Protein AF-A0A9W4T7Q8-F1 (afdb_monomer_lite)

Foldseek 3Di:
DQVVLVVVLVVVQVVCVVVVHDHFPDKDWDKAPQCVLVPVPRDDPDDDDIDIDIDTHRDLDADPPDPDDGHDDDDDDDRRHDDDDDCQVPWDFDDDPPDPDTDTDGDPDPPCPPPDDPPVPPDPDDDDDDDCVVVAPDDDPVCPPNDGD

Radius of gyration: 25.11 Å; chains: 1; bounding box: 55×45×68 Å

Sequence (149 aa):
ASVVGLSIITKTIIMLNQLGLGTFRNVNVEPLGAEHTYGPHARTQDTREVVLNLTAATCMAPGITGGGSGRPNPSPCLVHFSCLVPKGIVFAYLKTGNDAVIKTIQFEGPTNNDKNFENNVNVSGGTIKIPIIRLAWGRSGDKGDTCNI

pLDDT: mean 70.94, std 13.79, range [40.06, 96.06]

Organism: NCBI:txid1117311

Structure (mmCIF, N/CA/C/O backbone):
data_AF-A0A9W4T7Q8-F1
#
_entry.id   AF-A0A9W4T7Q8-F1
#
loop_
_atom_site.group_PDB
_atom_site.id
_atom_site.type_symbol
_atom_site.label_atom_id
_atom_site.label_alt_id
_atom_site.label_comp_id
_atom_site.label_asym_id
_atom_site.label_entity_id
_atom_site.label_seq_id
_atom_site.pdbx_PDB_ins_code
_atom_site.Cartn_x
_atom_site.Cartn_y
_atom_site.Cartn_z
_atom_site.occupancy
_atom_site.B_iso_or_equiv
_atom_site.auth_seq_id
_atom_site.auth_comp_id
_atom_site.auth_asym_id
_atom_site.auth_atom_id
_atom_site.pdbx_PDB_model_num
ATOM 1 N N . ALA A 1 1 ? -2.463 5.458 -11.907 1.00 74.00 1 ALA A N 1
ATOM 2 C CA . ALA A 1 1 ? -0.997 5.464 -11.697 1.00 74.00 1 ALA A CA 1
ATOM 3 C C . ALA A 1 1 ? -0.263 4.364 -12.473 1.00 74.00 1 ALA A C 1
ATOM 5 O O . ALA A 1 1 ? 0.656 4.704 -13.204 1.00 74.00 1 ALA A O 1
ATOM 6 N N . SER A 1 2 ? -0.668 3.088 -12.413 1.00 81.69 2 SER A N 1
ATOM 7 C CA . SER A 1 2 ? 0.026 1.996 -13.135 1.00 81.69 2 SER A CA 1
ATOM 8 C C . SER A 1 2 ? 0.112 2.214 -14.650 1.00 81.69 2 SER A C 1
ATOM 10 O O . SER A 1 2 ? 1.186 2.097 -15.228 1.00 81.69 2 SER A O 1
ATOM 12 N N . VAL A 1 3 ? -0.995 2.624 -15.285 1.00 85.81 3 VAL A N 1
ATOM 13 C CA . VAL A 1 3 ? -1.033 2.945 -16.727 1.00 85.81 3 VAL A CA 1
ATOM 14 C C . VAL A 1 3 ? -0.067 4.081 -17.077 1.00 85.81 3 VAL A C 1
ATOM 16 O O . VAL A 1 3 ? 0.620 4.018 -18.094 1.00 85.81 3 VAL A O 1
ATOM 19 N N . VAL A 1 4 ? 0.036 5.094 -16.213 1.00 87.06 4 VAL A N 1
ATOM 20 C CA . VAL A 1 4 ? 0.974 6.215 -16.383 1.00 87.06 4 VAL A CA 1
ATOM 21 C C . VAL A 1 4 ? 2.416 5.715 -16.306 1.00 87.06 4 VAL A C 1
ATOM 23 O O . VAL A 1 4 ? 3.209 6.015 -17.193 1.00 87.06 4 VAL A O 1
ATOM 26 N N . GLY A 1 5 ? 2.739 4.888 -15.306 1.00 86.88 5 GLY A N 1
ATOM 27 C CA . GLY A 1 5 ? 4.058 4.270 -15.167 1.00 86.88 5 GLY A CA 1
ATOM 28 C C . GLY A 1 5 ? 4.465 3.450 -16.390 1.00 86.88 5 GLY A C 1
ATOM 29 O O . GLY A 1 5 ? 5.531 3.675 -16.958 1.00 86.88 5 GLY A O 1
ATOM 30 N N . LEU A 1 6 ? 3.582 2.569 -16.863 1.00 90.62 6 LEU A N 1
ATOM 31 C CA . LEU A 1 6 ? 3.815 1.767 -18.069 1.00 90.62 6 LEU A CA 1
ATOM 32 C C . LEU A 1 6 ? 3.965 2.630 -19.329 1.00 90.62 6 LEU A C 1
ATOM 34 O O . LEU A 1 6 ? 4.800 2.332 -20.183 1.00 90.62 6 LEU A O 1
ATOM 38 N N . SER A 1 7 ? 3.210 3.726 -19.432 1.00 92.44 7 SER A N 1
ATOM 39 C CA . SER A 1 7 ? 3.313 4.664 -20.557 1.00 92.44 7 SER A CA 1
ATOM 40 C C . SER A 1 7 ? 4.671 5.374 -20.581 1.00 92.44 7 SER A C 1
ATOM 42 O O . SER A 1 7 ? 5.281 5.499 -21.642 1.00 92.44 7 SER A O 1
ATOM 44 N N . ILE A 1 8 ? 5.188 5.784 -19.416 1.00 91.56 8 ILE A N 1
ATOM 45 C CA . ILE A 1 8 ? 6.524 6.389 -19.281 1.00 91.56 8 ILE A CA 1
ATOM 46 C C . ILE A 1 8 ? 7.615 5.391 -19.684 1.00 91.56 8 ILE A C 1
ATOM 48 O O . ILE A 1 8 ? 8.518 5.743 -20.449 1.00 91.56 8 ILE A O 1
ATOM 52 N N . ILE A 1 9 ? 7.516 4.139 -19.224 1.00 92.94 9 ILE A N 1
ATOM 53 C CA . ILE A 1 9 ? 8.459 3.079 -19.604 1.00 92.94 9 ILE A CA 1
ATOM 54 C C . ILE A 1 9 ? 8.419 2.847 -21.116 1.00 92.94 9 ILE A C 1
ATOM 56 O O . ILE A 1 9 ? 9.460 2.894 -21.765 1.00 92.94 9 ILE A O 1
ATOM 60 N N . THR A 1 10 ? 7.225 2.690 -21.691 1.00 94.19 10 THR A N 1
ATOM 61 C CA . THR A 1 10 ? 7.036 2.461 -23.132 1.00 94.19 10 THR A CA 1
ATOM 62 C C . THR A 1 10 ? 7.640 3.590 -23.961 1.00 94.19 10 THR A C 1
ATOM 64 O O . THR A 1 10 ? 8.410 3.340 -24.887 1.00 94.19 10 THR A O 1
ATOM 67 N N . LYS A 1 11 ? 7.359 4.845 -23.593 1.00 95.19 11 LYS A N 1
ATOM 68 C CA . LYS A 1 11 ? 7.927 6.017 -24.266 1.00 95.19 11 LYS A CA 1
ATOM 69 C C . LYS A 1 11 ? 9.454 6.018 -24.201 1.00 95.19 11 LYS A C 1
ATOM 71 O O . LYS A 1 11 ? 10.107 6.253 -25.213 1.00 95.19 11 LYS A O 1
ATOM 76 N N . THR A 1 12 ? 10.024 5.729 -23.034 1.00 93.25 12 THR A N 1
ATOM 77 C CA . THR A 1 12 ? 11.483 5.721 -22.864 1.00 93.25 12 THR A CA 1
ATOM 78 C C . THR A 1 12 ? 12.143 4.590 -23.656 1.00 93.25 12 THR A C 1
ATOM 80 O O . THR A 1 12 ? 13.192 4.807 -24.252 1.00 93.25 12 THR A O 1
ATOM 83 N N . ILE A 1 13 ? 11.510 3.414 -23.754 1.00 93.88 13 ILE A N 1
ATOM 84 C CA . ILE A 1 13 ? 11.985 2.313 -24.610 1.00 93.88 13 ILE A CA 1
ATOM 85 C C . ILE A 1 13 ? 12.021 2.740 -26.081 1.00 93.88 13 ILE A C 1
ATOM 87 O O . ILE A 1 13 ? 13.012 2.495 -26.764 1.00 93.88 13 ILE A O 1
ATOM 91 N N . ILE A 1 14 ? 10.974 3.418 -26.564 1.00 96.06 14 ILE A N 1
ATOM 92 C CA . ILE A 1 14 ? 10.939 3.942 -27.938 1.00 96.06 14 ILE A CA 1
ATOM 93 C C . ILE A 1 14 ? 12.118 4.894 -28.175 1.00 96.06 14 ILE A C 1
ATOM 95 O O . ILE A 1 14 ? 12.812 4.765 -29.181 1.00 96.06 14 ILE A O 1
ATOM 99 N N . MET A 1 15 ? 12.383 5.804 -27.235 1.00 95.50 15 MET A N 1
ATOM 100 C CA . MET A 1 15 ? 13.502 6.747 -27.332 1.00 95.50 15 MET A CA 1
ATOM 101 C C . MET A 1 15 ? 14.868 6.044 -27.324 1.00 95.50 15 MET A C 1
ATOM 103 O O . MET A 1 15 ? 15.735 6.400 -28.117 1.00 95.50 15 MET A O 1
ATOM 107 N N . LEU A 1 16 ? 15.067 5.031 -26.473 1.00 93.44 16 LEU A N 1
ATOM 108 C CA . LEU A 1 16 ? 16.311 4.249 -26.446 1.00 93.44 16 LEU A CA 1
ATOM 109 C C . LEU A 1 16 ? 16.552 3.536 -27.781 1.00 93.44 16 LEU A C 1
ATOM 111 O O . LEU A 1 16 ? 17.652 3.613 -28.327 1.00 93.44 16 LEU A O 1
ATOM 115 N N . ASN A 1 17 ? 15.509 2.924 -28.345 1.00 93.25 17 ASN A N 1
ATOM 116 C CA . ASN A 1 17 ? 15.591 2.248 -29.638 1.00 93.25 17 ASN A CA 1
ATOM 117 C C . ASN A 1 17 ? 15.922 3.222 -30.779 1.00 93.25 17 ASN A C 1
ATOM 119 O O . ASN A 1 17 ? 16.733 2.897 -31.642 1.00 93.25 17 ASN A O 1
ATOM 123 N N . GLN A 1 18 ? 15.340 4.427 -30.774 1.00 96.00 18 GLN A N 1
ATOM 124 C CA . GLN A 1 18 ? 15.654 5.475 -31.756 1.00 96.00 18 GLN A CA 1
ATOM 125 C C . GLN A 1 18 ? 17.124 5.915 -31.704 1.00 96.00 18 GLN A C 1
ATOM 127 O O . GLN A 1 18 ? 17.679 6.317 -32.721 1.00 96.00 18 GLN A O 1
ATOM 132 N N . LEU A 1 19 ? 17.757 5.812 -30.534 1.00 94.38 19 LEU A N 1
ATOM 133 C CA . LEU A 1 19 ? 19.174 6.114 -30.329 1.00 94.38 19 LEU A CA 1
ATOM 134 C C . LEU A 1 19 ? 20.095 4.910 -30.594 1.00 94.38 19 LEU A C 1
ATOM 136 O O . LEU A 1 19 ? 21.301 5.016 -30.389 1.00 94.38 19 LEU A O 1
ATOM 140 N N . GLY A 1 20 ? 19.552 3.762 -31.018 1.00 94.12 20 GLY A N 1
ATOM 141 C CA . GLY A 1 20 ? 20.321 2.529 -31.210 1.00 94.12 20 GLY A CA 1
ATOM 142 C C . GLY A 1 20 ? 20.847 1.918 -29.906 1.00 94.12 20 GLY A C 1
ATOM 143 O O . GLY A 1 20 ? 21.795 1.135 -29.931 1.00 94.12 20 GLY A O 1
ATOM 144 N N . LEU A 1 21 ? 20.264 2.285 -28.761 1.00 90.69 21 LEU A N 1
ATOM 145 C CA . LEU A 1 21 ? 20.648 1.787 -27.443 1.00 90.69 21 LEU A CA 1
ATOM 146 C C . LEU A 1 21 ? 19.807 0.568 -27.042 1.00 90.69 21 LEU A C 1
ATOM 148 O O . LEU A 1 21 ? 18.667 0.400 -27.470 1.00 90.69 21 LEU A O 1
ATOM 152 N N . GLY A 1 22 ? 20.365 -0.274 -26.170 1.00 84.88 22 GLY A N 1
ATOM 153 C CA . GLY A 1 22 ? 19.640 -1.394 -25.568 1.00 84.88 22 GLY A CA 1
ATOM 154 C C . GLY A 1 22 ? 18.540 -0.940 -24.598 1.00 84.88 22 GLY A C 1
ATOM 155 O O . GLY A 1 22 ? 18.633 0.114 -23.970 1.00 84.88 22 GLY A O 1
ATOM 156 N N . THR A 1 23 ? 17.503 -1.767 -24.455 1.00 89.00 23 THR A N 1
ATOM 157 C CA . THR A 1 23 ? 16.365 -1.517 -23.553 1.00 89.00 23 THR A CA 1
ATOM 158 C C . THR A 1 23 ? 16.690 -1.788 -22.072 1.00 89.00 23 THR A C 1
ATOM 160 O O . THR A 1 23 ? 17.774 -2.260 -21.716 1.00 89.00 23 THR A O 1
ATOM 163 N N . PHE A 1 24 ? 15.734 -1.501 -21.184 1.00 85.62 24 PHE A N 1
ATOM 164 C CA . PHE A 1 24 ? 15.819 -1.830 -19.762 1.00 85.62 24 PHE A CA 1
ATOM 165 C C . PHE A 1 24 ? 15.910 -3.342 -19.543 1.00 85.62 24 PHE A C 1
ATOM 167 O O . PHE A 1 24 ? 15.141 -4.114 -20.109 1.00 85.62 24 PHE A O 1
ATOM 174 N N . ARG A 1 25 ? 16.812 -3.767 -18.654 1.00 82.88 25 ARG A N 1
ATOM 175 C CA . ARG A 1 25 ? 16.931 -5.177 -18.241 1.00 82.88 25 ARG A CA 1
ATOM 176 C C . ARG A 1 25 ? 15.929 -5.552 -17.153 1.00 82.88 25 ARG A C 1
ATOM 178 O O . ARG A 1 25 ? 15.608 -6.722 -16.998 1.00 82.88 25 ARG A O 1
ATOM 185 N N . ASN A 1 26 ? 15.487 -4.568 -16.374 1.00 79.31 26 ASN A N 1
ATOM 186 C CA . ASN A 1 26 ? 14.461 -4.735 -15.354 1.00 79.31 26 ASN A CA 1
ATOM 187 C C . ASN A 1 26 ? 13.758 -3.393 -15.107 1.00 79.31 26 ASN A C 1
ATOM 189 O O . ASN A 1 26 ? 14.395 -2.334 -15.189 1.00 79.31 26 ASN A O 1
ATOM 193 N N . VAL A 1 27 ? 12.464 -3.456 -14.810 1.00 81.81 27 VAL A N 1
ATOM 194 C CA . VAL A 1 27 ? 11.605 -2.321 -14.478 1.00 81.81 27 VAL A CA 1
ATOM 195 C C . VAL A 1 27 ? 10.706 -2.701 -13.304 1.00 81.81 27 VAL A C 1
ATOM 197 O O . VAL A 1 27 ? 10.123 -3.781 -13.295 1.00 81.81 27 VAL A O 1
ATOM 200 N N . ASN A 1 28 ? 10.580 -1.805 -12.328 1.00 81.94 28 ASN A N 1
ATOM 201 C CA . ASN A 1 28 ? 9.604 -1.919 -11.248 1.00 81.94 28 ASN A CA 1
ATOM 202 C C . ASN A 1 28 ? 8.663 -0.711 -11.288 1.00 81.94 28 ASN A C 1
ATOM 204 O O . ASN A 1 28 ? 9.125 0.433 -11.357 1.00 81.94 28 ASN A O 1
ATOM 208 N N . VAL A 1 29 ? 7.357 -0.978 -11.259 1.00 84.06 29 VAL A N 1
ATOM 209 C CA . VAL A 1 29 ? 6.294 0.033 -11.275 1.00 84.06 29 VAL A CA 1
ATOM 210 C C . VAL A 1 29 ? 5.416 -0.202 -10.059 1.00 84.06 29 VAL A C 1
ATOM 212 O O . VAL A 1 29 ? 4.617 -1.136 -10.042 1.00 84.06 29 VAL A O 1
ATOM 215 N N . GLU A 1 30 ? 5.549 0.664 -9.061 1.00 79.44 30 GLU A N 1
ATOM 216 C CA . GLU A 1 30 ? 4.861 0.513 -7.782 1.00 79.44 30 GLU A CA 1
ATOM 217 C C . GLU A 1 30 ? 4.055 1.781 -7.464 1.00 79.44 30 GLU A C 1
ATOM 219 O O . GLU A 1 30 ? 4.608 2.803 -7.047 1.00 79.44 30 GLU A O 1
ATOM 224 N N . PRO A 1 31 ? 2.736 1.768 -7.717 1.00 78.12 31 PRO A N 1
ATOM 225 C CA . PRO A 1 31 ? 1.841 2.819 -7.257 1.00 78.12 31 PRO A CA 1
ATOM 226 C C . PRO A 1 31 ? 1.548 2.634 -5.773 1.00 78.12 31 PRO A C 1
ATOM 228 O O . PRO A 1 31 ? 0.922 1.652 -5.434 1.00 78.12 31 PRO A O 1
ATOM 231 N N . LEU A 1 32 ? 1.902 3.583 -4.915 1.00 76.81 32 LEU A N 1
ATOM 232 C CA . LEU A 1 32 ? 1.649 3.583 -3.476 1.00 76.81 32 LEU A CA 1
ATOM 233 C C . LEU A 1 32 ? 0.406 4.425 -3.131 1.00 76.81 32 LEU A C 1
ATOM 235 O O . LEU A 1 32 ? 0.151 5.451 -3.758 1.00 76.81 32 LEU A O 1
ATOM 239 N N . GLY A 1 33 ? -0.378 4.001 -2.132 1.00 72.12 33 GLY A N 1
ATOM 240 C CA . GLY A 1 33 ? -1.583 4.712 -1.656 1.00 72.12 33 GLY A CA 1
ATOM 241 C C . GLY A 1 33 ? -2.919 4.311 -2.309 1.00 72.12 33 GLY A C 1
ATOM 242 O O . GLY A 1 33 ? -3.976 4.722 -1.842 1.00 72.12 33 GLY A O 1
ATOM 243 N N . ALA A 1 34 ? -2.898 3.460 -3.343 1.00 72.25 34 ALA A N 1
ATOM 244 C CA . ALA A 1 34 ? -4.079 3.100 -4.148 1.00 72.25 34 ALA A CA 1
ATOM 245 C C . ALA A 1 34 ? -4.711 1.730 -3.814 1.00 72.25 34 ALA A C 1
ATOM 247 O O . ALA A 1 34 ? -5.139 1.033 -4.727 1.00 72.25 34 ALA A O 1
ATOM 248 N N . GLU A 1 35 ? -4.647 1.263 -2.561 1.00 75.81 35 GLU A N 1
ATOM 249 C CA . GLU A 1 35 ? -5.083 -0.094 -2.141 1.00 75.81 35 GLU A CA 1
ATOM 250 C C . GLU A 1 35 ? -4.440 -1.291 -2.892 1.00 75.81 35 GLU A C 1
ATOM 252 O O . GLU A 1 35 ? -4.711 -2.439 -2.565 1.00 75.81 35 GLU A O 1
ATOM 257 N N . HIS A 1 36 ? -3.532 -1.052 -3.839 1.00 70.19 36 HIS A N 1
ATOM 258 C CA . HIS A 1 36 ? -2.730 -2.046 -4.567 1.00 70.19 36 HIS A CA 1
ATOM 259 C C . HIS A 1 36 ? -2.043 -3.095 -3.669 1.00 70.19 36 HIS A C 1
ATOM 261 O O . HIS A 1 36 ? -1.926 -4.247 -4.082 1.00 70.19 36 HIS A O 1
ATOM 267 N N . THR A 1 37 ? -1.645 -2.739 -2.439 1.00 65.94 37 THR A N 1
ATOM 268 C CA . THR A 1 37 ? -1.090 -3.682 -1.447 1.00 65.94 37 THR A CA 1
ATOM 269 C C . THR A 1 37 ? -2.081 -4.772 -1.035 1.00 65.94 37 THR A C 1
ATOM 271 O O . THR A 1 37 ? -1.667 -5.844 -0.602 1.00 65.94 37 THR A O 1
ATOM 274 N N . TYR A 1 38 ? -3.386 -4.529 -1.183 1.00 69.25 38 TYR A N 1
ATOM 275 C CA . TYR A 1 38 ? -4.450 -5.478 -0.852 1.00 69.25 38 TYR A CA 1
ATOM 276 C C . TYR A 1 38 ? -4.789 -6.437 -2.003 1.00 69.25 38 TYR A C 1
ATOM 278 O O . TYR A 1 38 ? -5.610 -7.339 -1.821 1.00 69.25 38 TYR A O 1
ATOM 286 N N . GLY A 1 39 ? -4.170 -6.281 -3.180 1.00 74.06 39 GLY A N 1
ATOM 287 C CA . GLY A 1 39 ? -4.357 -7.181 -4.319 1.00 74.06 39 GLY A CA 1
ATOM 288 C C . GLY A 1 39 ? -5.841 -7.361 -4.693 1.00 74.06 39 GLY A C 1
ATOM 289 O O . GLY A 1 39 ? -6.553 -6.364 -4.828 1.00 74.06 39 GLY A O 1
ATOM 290 N N . PRO A 1 40 ? -6.349 -8.606 -4.824 1.00 74.50 40 PRO A N 1
ATOM 291 C CA . PRO A 1 40 ? -7.760 -8.874 -5.130 1.00 74.50 40 PRO A CA 1
ATOM 292 C C . PRO A 1 40 ? -8.762 -8.349 -4.090 1.00 74.50 40 PRO A C 1
ATOM 294 O O . PRO A 1 40 ? -9.961 -8.331 -4.356 1.00 74.50 40 PRO A O 1
ATOM 297 N N . HIS A 1 41 ? -8.301 -7.964 -2.897 1.00 71.94 41 HIS A N 1
ATOM 298 C CA . HIS A 1 41 ? -9.149 -7.475 -1.811 1.00 71.94 41 HIS A CA 1
ATOM 299 C C . HIS A 1 41 ? -9.290 -5.949 -1.777 1.00 71.94 41 HIS A C 1
ATOM 301 O O . HIS A 1 41 ? -9.959 -5.443 -0.875 1.00 71.94 41 HIS A O 1
ATOM 307 N N . ALA A 1 42 ? -8.685 -5.220 -2.723 1.00 77.50 42 ALA A N 1
ATOM 308 C CA . ALA A 1 42 ? -8.915 -3.787 -2.889 1.00 77.50 42 ALA A CA 1
ATOM 309 C C . ALA A 1 42 ? -10.410 -3.517 -3.141 1.00 77.50 42 ALA A C 1
ATOM 311 O O . ALA A 1 42 ? -11.041 -4.183 -3.964 1.00 77.50 42 ALA A O 1
ATOM 312 N N . ARG A 1 43 ? -10.997 -2.565 -2.409 1.00 72.31 43 ARG A N 1
ATOM 313 C CA . ARG A 1 43 ? -12.447 -2.295 -2.424 1.00 72.31 43 ARG A CA 1
ATOM 314 C C . ARG A 1 43 ? -12.796 -0.950 -3.036 1.00 72.31 43 ARG A C 1
ATOM 316 O O . ARG A 1 43 ? -13.879 -0.808 -3.595 1.00 72.31 43 ARG A O 1
ATOM 323 N N . THR A 1 44 ? -11.916 0.037 -2.914 1.00 67.62 44 THR A N 1
ATOM 324 C CA . THR A 1 44 ? -12.141 1.373 -3.474 1.00 67.62 44 THR A CA 1
ATOM 325 C C . THR A 1 44 ? -11.584 1.472 -4.893 1.00 67.62 44 THR A C 1
ATOM 327 O O . THR A 1 44 ? -10.506 0.964 -5.195 1.00 67.62 44 THR A O 1
ATOM 330 N N . GLN A 1 45 ? -12.315 2.155 -5.767 1.00 67.06 45 GLN A N 1
ATOM 331 C CA . GLN A 1 45 ? -11.824 2.600 -7.077 1.00 67.06 45 GLN A CA 1
ATOM 332 C C . GLN A 1 45 ? -11.814 4.135 -7.166 1.00 67.06 45 GLN A C 1
ATOM 334 O O . GLN A 1 45 ? -11.578 4.694 -8.236 1.00 67.06 45 GLN A O 1
ATOM 339 N N . ASP A 1 46 ? -12.089 4.821 -6.051 1.00 69.19 46 ASP A N 1
ATOM 340 C CA . ASP A 1 46 ? -12.165 6.277 -6.006 1.00 69.19 46 ASP A CA 1
ATOM 341 C C . ASP A 1 46 ? -10.792 6.895 -6.280 1.00 69.19 46 ASP A C 1
ATOM 343 O O . ASP A 1 46 ? -9.746 6.332 -5.938 1.00 69.19 46 ASP A O 1
ATOM 347 N N . THR A 1 47 ? -10.783 8.084 -6.878 1.00 65.12 47 THR A N 1
ATOM 348 C CA . THR A 1 47 ? -9.549 8.839 -7.100 1.00 65.12 47 THR A CA 1
ATOM 349 C C . THR A 1 47 ? -8.937 9.246 -5.763 1.00 65.12 47 THR A C 1
ATOM 351 O O . THR A 1 47 ? -9.583 9.923 -4.964 1.00 65.12 47 THR A O 1
ATOM 354 N N . ARG A 1 48 ? -7.679 8.863 -5.536 1.00 71.06 48 ARG A N 1
ATOM 355 C CA . ARG A 1 48 ? -6.891 9.228 -4.351 1.00 71.06 48 ARG A CA 1
ATOM 356 C C . ARG A 1 48 ? -5.553 9.804 -4.782 1.00 71.06 48 ARG A C 1
ATOM 358 O O . ARG A 1 48 ? -5.081 9.518 -5.885 1.00 71.06 48 ARG A O 1
ATOM 365 N N . GLU A 1 49 ? -4.934 10.580 -3.901 1.00 73.19 49 GLU A N 1
ATOM 366 C CA . GLU A 1 49 ? -3.520 10.905 -4.055 1.00 73.19 49 GLU A CA 1
ATOM 367 C C . GLU A 1 49 ? -2.694 9.625 -3.932 1.00 73.19 49 GLU A C 1
ATOM 369 O O . GLU A 1 49 ? -2.875 8.823 -3.014 1.00 73.19 49 GLU A O 1
ATOM 374 N N . VAL A 1 50 ? -1.824 9.408 -4.913 1.00 78.19 50 VAL A N 1
ATOM 375 C CA . VAL A 1 50 ? -1.017 8.197 -5.040 1.00 78.19 50 VAL A CA 1
ATOM 376 C C . V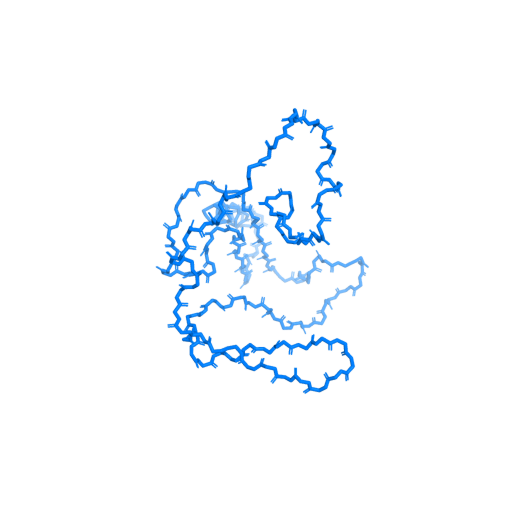AL A 1 50 ? 0.400 8.594 -5.414 1.00 78.19 50 VAL A C 1
ATOM 378 O O . VAL A 1 50 ? 0.608 9.463 -6.262 1.00 78.19 50 VAL A O 1
ATOM 381 N N . VAL A 1 51 ? 1.383 7.944 -4.803 1.00 78.06 51 VAL A N 1
ATOM 382 C CA . VAL A 1 51 ? 2.797 8.135 -5.139 1.00 78.06 51 VAL A CA 1
ATOM 383 C C . VAL A 1 51 ? 3.185 7.060 -6.140 1.00 78.06 51 VAL A C 1
ATOM 385 O O . VAL A 1 51 ? 2.930 5.888 -5.910 1.00 78.06 51 VAL A O 1
ATOM 388 N N . LEU A 1 52 ? 3.791 7.426 -7.266 1.00 78.94 52 LEU A N 1
ATOM 389 C CA . LEU A 1 52 ? 4.265 6.453 -8.248 1.00 78.94 52 LEU A CA 1
ATOM 390 C C . LEU A 1 52 ? 5.784 6.301 -8.134 1.00 78.94 52 LEU A C 1
ATOM 392 O O . LEU A 1 52 ? 6.516 7.226 -8.480 1.00 78.94 52 LEU A O 1
ATOM 396 N N . ASN A 1 53 ? 6.249 5.133 -7.691 1.00 78.56 53 ASN A N 1
ATOM 397 C CA . ASN A 1 53 ? 7.664 4.778 -7.711 1.00 78.56 53 ASN A CA 1
ATOM 398 C C . ASN A 1 53 ? 7.996 4.034 -9.017 1.00 78.56 53 ASN A C 1
ATOM 400 O O . ASN A 1 53 ? 7.418 2.984 -9.312 1.00 78.56 53 ASN A O 1
ATOM 404 N N . LEU A 1 54 ? 8.912 4.596 -9.812 1.00 75.88 54 LEU A N 1
ATOM 405 C CA . LEU A 1 54 ? 9.408 4.010 -11.059 1.00 75.88 54 LEU A CA 1
ATOM 406 C C . LEU A 1 54 ? 10.912 3.799 -10.954 1.00 75.88 54 LEU A C 1
ATOM 408 O O . LEU A 1 54 ? 11.672 4.755 -10.830 1.00 75.88 54 LEU A O 1
ATOM 412 N N . THR A 1 55 ? 11.344 2.546 -11.065 1.00 76.56 55 THR A N 1
ATOM 413 C CA . THR A 1 55 ? 12.766 2.190 -11.102 1.00 76.56 55 THR A CA 1
ATOM 414 C C . THR A 1 55 ? 13.062 1.416 -12.382 1.00 76.56 55 THR A C 1
ATOM 416 O O . THR A 1 55 ? 12.370 0.446 -12.687 1.00 76.56 55 THR A O 1
ATOM 419 N N . ALA A 1 56 ? 14.089 1.820 -13.134 1.00 71.88 56 ALA A N 1
ATOM 420 C CA . ALA A 1 56 ? 14.484 1.179 -14.389 1.00 71.88 56 ALA A CA 1
ATOM 421 C C . ALA A 1 56 ? 16.014 1.061 -14.489 1.00 71.88 56 ALA A C 1
ATOM 423 O O . ALA A 1 56 ? 16.731 1.990 -14.116 1.00 71.88 56 ALA A O 1
ATOM 424 N N . ALA A 1 57 ? 16.525 -0.074 -14.984 1.00 70.25 57 ALA A N 1
ATOM 425 C CA . ALA A 1 57 ? 17.967 -0.346 -15.041 1.00 70.25 57 ALA A CA 1
ATOM 426 C C . ALA A 1 57 ? 18.453 -0.719 -16.456 1.00 70.25 57 ALA A C 1
ATOM 428 O O . ALA A 1 57 ? 18.049 -1.747 -17.002 1.00 70.25 57 ALA A O 1
ATOM 429 N N . THR A 1 58 ? 19.389 0.052 -17.027 1.00 56.53 58 THR A N 1
ATOM 430 C CA . THR A 1 58 ? 19.963 -0.174 -18.379 1.00 56.53 58 THR A CA 1
ATOM 431 C C . THR A 1 58 ? 21.377 -0.766 -18.398 1.00 56.53 58 THR A C 1
ATOM 433 O O . THR A 1 58 ? 21.852 -1.111 -19.466 1.00 56.53 58 THR A O 1
ATOM 436 N N . CYS A 1 59 ? 21.983 -1.047 -17.235 1.00 44.84 59 CYS A N 1
ATOM 437 C CA . CYS A 1 59 ? 23.428 -1.268 -16.984 1.00 44.84 59 CYS A CA 1
ATOM 438 C C . CYS A 1 59 ? 24.099 0.010 -16.468 1.00 44.84 59 CYS A C 1
ATOM 440 O O . CYS A 1 59 ? 23.819 1.094 -16.951 1.00 44.84 59 CYS A O 1
ATOM 442 N N . MET A 1 60 ? 24.861 -0.120 -15.373 1.00 48.34 60 MET A N 1
ATOM 443 C CA . MET A 1 60 ? 25.401 1.003 -14.580 1.00 48.34 60 MET A CA 1
ATOM 444 C C . MET A 1 60 ? 24.367 1.954 -13.937 1.00 48.34 60 MET A C 1
ATOM 446 O O . MET A 1 60 ? 24.693 3.102 -13.669 1.00 48.34 60 MET A O 1
ATOM 450 N N . ALA A 1 61 ? 23.158 1.493 -13.595 1.00 45.50 61 ALA A N 1
ATOM 451 C CA . ALA A 1 61 ? 22.238 2.271 -12.752 1.00 45.50 61 ALA A CA 1
ATOM 452 C C . ALA A 1 61 ? 22.092 1.633 -11.357 1.00 45.50 61 ALA A C 1
ATOM 454 O O . ALA A 1 61 ? 21.238 0.762 -11.167 1.00 45.50 61 ALA A O 1
ATOM 455 N N . PRO A 1 62 ? 22.944 1.996 -10.382 1.00 40.06 62 PRO A N 1
ATOM 456 C CA . PRO A 1 62 ? 22.633 1.856 -8.969 1.00 40.06 62 PRO A CA 1
ATOM 457 C C . PRO A 1 62 ? 21.711 2.990 -8.513 1.00 40.06 62 PRO A C 1
ATOM 459 O O . PRO A 1 62 ? 21.740 4.073 -9.089 1.00 40.06 62 PRO A O 1
ATOM 462 N N . GLY A 1 63 ? 20.929 2.743 -7.460 1.00 46.88 63 GLY A N 1
ATOM 463 C CA . GLY A 1 63 ? 20.010 3.712 -6.867 1.00 46.88 63 GLY A CA 1
ATOM 464 C C . GLY A 1 63 ? 20.561 5.138 -6.781 1.00 46.88 63 GLY A C 1
ATOM 465 O O . GLY A 1 63 ? 21.575 5.391 -6.137 1.00 46.88 63 GLY A O 1
ATOM 466 N N . ILE A 1 64 ? 19.835 6.080 -7.379 1.00 45.62 64 ILE A N 1
ATOM 467 C CA . ILE A 1 64 ? 19.921 7.497 -7.033 1.00 45.62 64 ILE A CA 1
ATOM 468 C C . ILE A 1 64 ? 19.068 7.732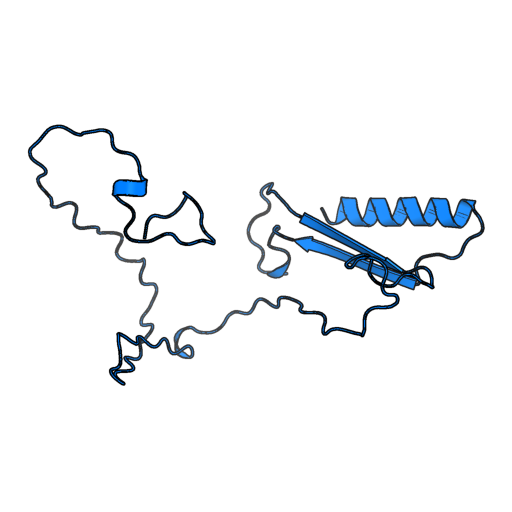 -5.781 1.00 45.62 64 ILE A C 1
ATOM 470 O O . ILE A 1 64 ? 17.980 8.286 -5.834 1.00 45.62 64 ILE A O 1
ATOM 474 N N . THR A 1 65 ? 19.564 7.277 -4.634 1.00 45.50 65 THR A N 1
ATOM 475 C CA . THR A 1 65 ? 19.133 7.771 -3.318 1.00 45.50 65 THR A CA 1
ATOM 476 C C . THR A 1 65 ? 20.346 7.752 -2.389 1.00 45.50 65 THR A C 1
ATOM 478 O O . THR A 1 65 ? 20.555 6.803 -1.639 1.00 45.50 65 THR A O 1
ATOM 481 N N . GLY A 1 66 ? 21.188 8.782 -2.495 1.00 43.88 66 GLY A N 1
ATOM 482 C CA . GLY A 1 66 ? 22.353 8.996 -1.631 1.00 43.88 66 GLY A CA 1
ATOM 483 C C . GLY A 1 66 ? 23.464 9.747 -2.361 1.00 43.88 66 GLY A C 1
ATOM 484 O O . GLY A 1 66 ? 23.894 9.323 -3.428 1.00 43.88 66 GLY A O 1
ATOM 485 N N . GLY A 1 67 ? 23.904 10.883 -1.819 1.00 46.41 67 GLY A N 1
ATOM 486 C CA . GLY A 1 67 ? 24.892 11.766 -2.444 1.00 46.41 67 GLY A CA 1
ATOM 487 C C . GLY A 1 67 ? 26.227 11.082 -2.771 1.00 46.41 67 GLY A C 1
ATOM 488 O O . GLY A 1 67 ? 27.102 10.987 -1.920 1.00 46.41 67 GLY A O 1
ATOM 489 N N . GLY A 1 68 ? 26.400 10.664 -4.027 1.00 46.88 68 GLY A N 1
ATOM 490 C CA . GLY A 1 68 ? 27.709 10.496 -4.667 1.00 46.88 68 GLY A CA 1
ATOM 491 C C . GLY A 1 68 ? 28.558 9.263 -4.318 1.00 46.88 68 GLY A C 1
ATOM 492 O O . GLY A 1 68 ? 29.687 9.201 -4.793 1.00 46.88 68 GLY A O 1
ATOM 493 N N . SER A 1 69 ? 28.083 8.273 -3.552 1.00 45.94 69 SER A N 1
ATOM 494 C CA . SER A 1 69 ? 28.936 7.181 -3.025 1.00 45.94 69 SER A CA 1
ATOM 495 C C . SER A 1 69 ? 28.797 5.800 -3.699 1.00 45.94 69 SER A C 1
ATOM 497 O O . SER A 1 69 ? 28.925 4.761 -3.052 1.00 45.94 69 SER A O 1
ATOM 499 N N . GLY A 1 70 ? 28.619 5.755 -5.021 1.00 52.31 70 GLY A N 1
ATOM 500 C CA . GLY A 1 70 ? 28.723 4.505 -5.791 1.00 52.31 70 GLY A CA 1
ATOM 501 C C . GLY A 1 70 ? 27.520 3.560 -5.670 1.00 52.31 70 GLY A C 1
ATOM 502 O O . GLY A 1 70 ? 26.405 3.980 -5.374 1.00 52.31 70 GLY A O 1
ATOM 503 N N . ARG A 1 71 ? 27.729 2.271 -5.991 1.00 53.72 71 ARG A N 1
ATOM 504 C CA . ARG A 1 71 ? 26.663 1.253 -6.020 1.00 53.72 71 ARG A CA 1
ATOM 505 C C . ARG A 1 71 ? 26.216 0.915 -4.591 1.00 53.72 71 ARG A C 1
ATOM 507 O O . ARG A 1 71 ? 27.030 0.353 -3.862 1.00 53.72 71 ARG A O 1
ATOM 514 N N . PRO A 1 72 ? 24.948 1.164 -4.202 1.00 55.69 72 PRO A N 1
ATOM 515 C CA . PRO A 1 72 ? 24.437 0.729 -2.910 1.00 55.69 72 PRO A CA 1
ATOM 516 C C . PRO A 1 72 ? 24.619 -0.779 -2.746 1.00 55.69 72 PRO A C 1
ATOM 518 O O . PRO A 1 72 ? 24.406 -1.544 -3.697 1.00 55.69 72 PRO A O 1
ATOM 521 N N . ASN A 1 73 ? 24.996 -1.207 -1.541 1.00 50.44 73 ASN A N 1
ATOM 522 C CA . ASN A 1 73 ? 24.941 -2.621 -1.191 1.00 50.44 73 ASN A CA 1
ATOM 523 C C . ASN A 1 73 ? 23.509 -3.135 -1.404 1.00 50.44 73 ASN A C 1
ATOM 525 O O . ASN A 1 73 ? 22.565 -2.393 -1.116 1.00 50.44 73 ASN A O 1
ATOM 529 N N . PRO A 1 74 ? 23.325 -4.376 -1.897 1.00 57.59 74 PRO A N 1
ATOM 530 C CA . PRO A 1 74 ? 22.010 -4.997 -1.938 1.00 57.59 74 PRO A CA 1
ATOM 531 C C . PRO A 1 74 ? 21.352 -4.892 -0.559 1.00 57.59 74 PRO A C 1
ATOM 533 O O . PRO A 1 74 ? 21.864 -5.432 0.421 1.00 57.59 74 PRO A O 1
ATOM 536 N N . SER A 1 75 ? 20.244 -4.165 -0.482 1.00 60.22 75 SER A N 1
ATOM 537 C CA . SER A 1 75 ? 19.390 -4.111 0.697 1.00 60.22 75 SER A CA 1
ATOM 538 C C . SER A 1 75 ? 18.185 -5.031 0.482 1.00 60.22 75 SER A C 1
ATOM 540 O O . SER A 1 75 ? 17.750 -5.218 -0.660 1.00 60.22 75 SER A O 1
ATOM 542 N N . PRO A 1 76 ? 17.629 -5.633 1.546 1.00 60.03 76 PRO A N 1
ATOM 543 C CA . PRO A 1 76 ? 16.369 -6.352 1.445 1.00 60.03 76 PRO A CA 1
ATOM 544 C C . PRO A 1 76 ? 15.290 -5.438 0.857 1.00 60.03 76 PRO A C 1
ATOM 546 O O . PRO A 1 76 ? 15.065 -4.333 1.352 1.00 60.03 76 PRO A O 1
ATOM 549 N N . CYS A 1 77 ? 14.620 -5.895 -0.200 1.00 64.00 77 CYS A N 1
ATOM 550 C CA . CYS A 1 77 ? 13.439 -5.215 -0.713 1.00 64.00 77 CYS A CA 1
ATOM 551 C C . CYS A 1 77 ? 12.294 -5.470 0.274 1.00 64.00 77 CYS A C 1
ATOM 553 O O . CYS A 1 77 ? 11.745 -6.571 0.327 1.00 64.00 77 CYS A O 1
ATOM 555 N N . LEU A 1 78 ? 11.989 -4.476 1.111 1.00 56.28 78 LEU A N 1
ATOM 556 C CA . LEU A 1 78 ? 10.839 -4.519 2.008 1.00 56.28 78 LEU A CA 1
ATOM 557 C C . LEU A 1 78 ? 9.577 -4.329 1.169 1.00 56.28 78 LEU A C 1
ATOM 559 O O . LEU A 1 78 ? 9.221 -3.207 0.821 1.00 56.28 78 LEU A O 1
ATOM 563 N N . VAL A 1 79 ? 8.920 -5.434 0.833 1.00 60.22 79 VAL A N 1
ATOM 564 C CA . VAL A 1 79 ? 7.623 -5.423 0.154 1.00 60.22 79 VAL A CA 1
ATOM 565 C C . VAL A 1 79 ? 6.536 -5.594 1.206 1.00 60.22 79 VAL A C 1
ATOM 567 O O . VAL A 1 79 ? 6.611 -6.488 2.052 1.00 60.22 79 VAL A O 1
ATOM 570 N N . HIS A 1 80 ? 5.527 -4.726 1.180 1.00 59.47 80 HIS A N 1
ATOM 571 C CA . HIS A 1 80 ? 4.384 -4.852 2.073 1.00 59.47 80 HIS A CA 1
ATOM 572 C C . HIS A 1 80 ? 3.462 -5.966 1.571 1.00 59.47 80 HIS A C 1
ATOM 574 O O . HIS A 1 80 ? 2.849 -5.843 0.513 1.00 59.47 80 HIS A O 1
ATOM 580 N N . PHE A 1 81 ? 3.327 -7.035 2.353 1.00 68.50 81 PHE A N 1
ATOM 581 C CA . PHE A 1 81 ? 2.313 -8.060 2.129 1.00 68.50 81 PHE A CA 1
ATOM 582 C C . PHE A 1 81 ? 1.167 -7.845 3.108 1.00 68.50 81 PHE A C 1
ATOM 584 O O . PHE A 1 81 ? 1.346 -7.947 4.322 1.00 68.50 81 PHE A O 1
ATOM 591 N N . SER A 1 82 ? -0.021 -7.561 2.587 1.00 72.69 82 SER A N 1
ATOM 592 C CA . SER A 1 82 ? -1.227 -7.525 3.404 1.00 72.69 82 SER A CA 1
ATOM 593 C C . SER A 1 82 ? -1.798 -8.939 3.530 1.00 72.69 82 SER A C 1
ATOM 595 O O . SER A 1 82 ? -1.975 -9.638 2.535 1.00 72.69 82 SER A O 1
ATOM 597 N N . CYS A 1 83 ? -2.102 -9.371 4.753 1.00 78.19 83 CYS A N 1
ATOM 598 C CA . CYS A 1 83 ? -2.769 -10.644 5.012 1.00 78.19 83 CYS A CA 1
ATOM 599 C C . CYS A 1 83 ? -3.893 -10.467 6.035 1.00 78.19 83 CYS A C 1
ATOM 601 O O . CYS A 1 83 ? -3.878 -9.544 6.852 1.00 78.19 83 CYS A O 1
ATOM 603 N N . LEU A 1 84 ? -4.883 -11.359 5.979 1.00 79.25 84 LEU A N 1
ATOM 604 C CA . LEU A 1 84 ? -5.925 -11.440 6.995 1.00 79.25 84 LEU A CA 1
ATOM 605 C C . LEU A 1 84 ? -5.449 -12.365 8.112 1.00 79.25 84 LEU A C 1
ATOM 607 O O . LEU A 1 84 ? -5.288 -13.565 7.903 1.00 79.25 84 LEU A O 1
ATOM 611 N N . VAL A 1 85 ? -5.248 -11.802 9.301 1.00 82.06 85 VAL A N 1
ATOM 612 C CA . VAL A 1 85 ? -4.890 -12.564 10.501 1.00 82.06 85 VAL A CA 1
ATOM 613 C C . VAL A 1 85 ? -6.121 -12.658 11.404 1.00 82.06 85 VAL A C 1
ATOM 615 O O . VAL A 1 85 ? -6.670 -11.615 11.776 1.00 82.06 85 VAL A O 1
ATOM 618 N N . PRO A 1 86 ? -6.581 -13.870 11.776 1.00 82.12 86 PRO A N 1
ATOM 619 C CA . PRO A 1 86 ? -7.658 -14.023 12.744 1.00 82.12 86 PRO A CA 1
ATOM 620 C C . PRO A 1 86 ? -7.291 -13.326 14.051 1.00 82.12 86 PRO A C 1
ATOM 622 O O . PRO A 1 86 ? -6.267 -13.605 14.665 1.00 82.12 86 PRO A O 1
ATOM 625 N N . LYS A 1 87 ? -8.128 -12.403 14.512 1.00 76.62 87 LYS A N 1
ATOM 626 C CA . LYS A 1 87 ? -7.758 -11.571 15.660 1.00 76.62 87 LYS A CA 1
ATOM 627 C C . LYS A 1 87 ? -7.694 -12.355 16.979 1.00 76.62 87 LYS A C 1
ATOM 629 O O . LYS A 1 87 ? -6.968 -11.953 17.876 1.00 76.62 87 LYS A O 1
ATOM 634 N N . GLY A 1 88 ? -8.356 -13.515 17.056 1.00 81.06 88 GLY A N 1
ATOM 635 C CA . GLY A 1 88 ? -8.257 -14.441 18.192 1.00 81.06 88 GLY A CA 1
ATOM 636 C C . GLY A 1 88 ? -6.883 -15.102 18.372 1.00 81.06 88 GLY A C 1
ATOM 637 O O . GLY A 1 88 ? -6.615 -15.630 19.443 1.00 81.06 88 GLY A O 1
ATOM 638 N N . 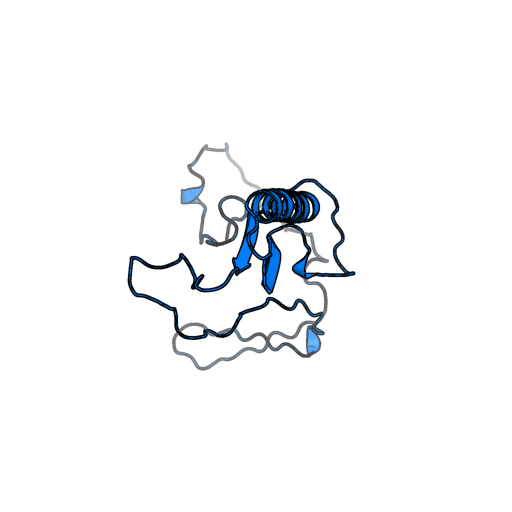ILE A 1 89 ? -5.999 -15.057 17.365 1.00 83.69 89 ILE A N 1
ATOM 639 C CA . ILE A 1 89 ? -4.603 -15.518 17.496 1.00 83.69 89 ILE A CA 1
ATOM 640 C C . ILE A 1 89 ? -3.615 -14.363 17.719 1.00 83.69 89 ILE A C 1
ATOM 642 O O . ILE A 1 89 ? -2.410 -14.589 17.803 1.00 83.69 89 ILE A O 1
ATOM 646 N N . VAL A 1 90 ? -4.107 -13.121 17.802 1.00 83.25 90 VAL A N 1
ATOM 647 C CA . VAL A 1 90 ? -3.294 -11.923 18.032 1.00 83.25 90 VAL A CA 1
ATOM 648 C C . VAL A 1 90 ? -3.473 -11.474 19.477 1.00 83.25 90 VAL A C 1
ATOM 650 O O . VAL A 1 90 ? -4.510 -10.930 19.849 1.00 83.25 90 VAL A O 1
ATOM 653 N N . PHE A 1 91 ? -2.439 -11.666 20.290 1.00 78.38 91 PHE A N 1
ATOM 654 C CA . PHE A 1 91 ? -2.439 -11.236 21.685 1.00 78.38 91 PHE A CA 1
ATOM 655 C C . PHE A 1 91 ? -1.993 -9.776 21.790 1.00 78.38 91 PHE A C 1
ATOM 657 O O . PHE A 1 91 ? -0.871 -9.431 21.419 1.00 78.38 91 PHE A O 1
ATOM 664 N N . ALA A 1 92 ? -2.873 -8.914 22.297 1.00 77.81 92 ALA A N 1
ATOM 665 C CA . ALA A 1 92 ? -2.532 -7.538 22.634 1.00 77.81 92 ALA A CA 1
ATOM 666 C C . ALA A 1 92 ? -2.190 -7.434 24.124 1.00 77.81 92 ALA A C 1
ATOM 668 O O . ALA A 1 92 ? -2.918 -7.953 24.971 1.00 77.81 92 ALA A O 1
ATOM 669 N N . TYR A 1 93 ? -1.098 -6.736 24.427 1.00 75.19 93 TYR A N 1
ATOM 670 C CA . TYR A 1 93 ? -0.576 -6.571 25.777 1.00 75.19 93 TYR A CA 1
ATOM 671 C C . TYR A 1 93 ? -0.600 -5.099 26.181 1.00 75.19 93 TYR A C 1
ATOM 673 O O . TYR A 1 93 ? -0.095 -4.249 25.449 1.00 75.19 93 TYR A O 1
ATOM 681 N N . LEU A 1 94 ? -1.151 -4.797 27.357 1.00 73.50 94 LEU A N 1
ATOM 682 C CA . LEU A 1 94 ? -1.038 -3.475 27.975 1.00 73.50 94 LEU A CA 1
ATOM 683 C C . LEU A 1 94 ? 0.054 -3.509 29.043 1.00 73.50 94 LEU A C 1
ATOM 685 O O . LEU A 1 94 ? -0.001 -4.354 29.932 1.00 73.50 94 LEU A O 1
ATOM 689 N N . LYS A 1 95 ? 1.001 -2.570 28.972 1.00 73.06 95 LYS A N 1
ATOM 690 C CA . LYS A 1 95 ? 1.980 -2.303 30.029 1.00 73.06 95 LYS A CA 1
ATOM 691 C C . LYS A 1 95 ? 1.888 -0.836 30.439 1.00 73.06 95 LYS A C 1
ATOM 693 O O . LYS A 1 95 ? 1.939 0.044 29.584 1.00 73.06 95 LYS A O 1
ATOM 698 N N . THR A 1 96 ? 1.805 -0.582 31.740 1.00 76.88 96 THR A N 1
ATOM 699 C CA . THR A 1 96 ? 1.752 0.769 32.319 1.00 76.88 96 THR A CA 1
ATOM 700 C C . THR A 1 96 ? 2.822 0.898 33.395 1.00 76.88 96 THR A C 1
ATOM 702 O O . THR A 1 96 ? 2.814 0.142 34.360 1.00 76.88 96 THR A O 1
ATOM 705 N N . GLY A 1 97 ? 3.742 1.852 33.231 1.00 79.56 97 GLY A N 1
ATOM 706 C CA . GLY A 1 97 ? 4.834 2.082 34.181 1.00 79.56 97 GLY A CA 1
ATOM 707 C C . GLY A 1 97 ? 5.851 0.933 34.255 1.00 79.56 97 GLY A C 1
ATOM 708 O O . GLY A 1 97 ? 6.124 0.253 33.261 1.00 79.56 97 GLY A O 1
ATOM 709 N N . ASN A 1 98 ? 6.428 0.742 35.445 1.00 77.75 98 ASN A N 1
ATOM 710 C CA . ASN A 1 98 ? 7.453 -0.276 35.708 1.00 77.75 98 ASN A CA 1
ATOM 711 C C . ASN A 1 98 ? 6.884 -1.647 36.098 1.00 77.75 98 ASN A C 1
ATOM 713 O O . ASN A 1 98 ? 7.647 -2.608 36.185 1.00 77.75 98 ASN A O 1
ATOM 717 N N . ASP A 1 99 ? 5.572 -1.764 36.293 1.00 66.19 99 ASP A N 1
ATOM 718 C CA . ASP A 1 99 ? 4.968 -3.022 36.713 1.00 66.19 99 ASP A CA 1
ATOM 719 C C . ASP A 1 99 ? 4.885 -4.033 35.560 1.00 66.19 99 ASP A C 1
ATOM 721 O O . ASP A 1 99 ? 4.632 -3.704 34.397 1.00 66.19 99 ASP A O 1
ATOM 725 N N . ALA A 1 100 ? 5.087 -5.305 35.903 1.00 63.47 100 ALA A N 1
ATOM 726 C CA . ALA A 1 100 ? 5.097 -6.446 34.987 1.00 63.47 100 ALA A CA 1
ATOM 727 C C . ALA A 1 100 ? 3.691 -6.932 34.581 1.00 63.47 100 ALA A C 1
ATOM 729 O O . ALA A 1 100 ? 3.547 -8.042 34.068 1.00 63.47 100 ALA A O 1
ATOM 730 N N . VAL A 1 101 ? 2.638 -6.146 34.830 1.00 60.22 101 VAL A N 1
ATOM 731 C CA . VAL A 1 101 ? 1.263 -6.591 34.580 1.00 60.22 101 VAL A CA 1
ATOM 732 C C . VAL A 1 101 ? 0.969 -6.524 33.087 1.00 60.22 101 VAL A C 1
ATOM 734 O O . VAL A 1 101 ? 0.513 -5.515 32.563 1.00 60.22 101 VAL A O 1
ATOM 737 N N . ILE A 1 102 ? 1.224 -7.641 32.415 1.00 65.56 102 ILE A N 1
ATOM 738 C CA . ILE A 1 102 ? 0.835 -7.913 31.039 1.00 65.56 102 ILE A CA 1
ATOM 739 C C . ILE A 1 102 ? -0.626 -8.379 31.063 1.00 65.56 102 ILE A C 1
ATOM 741 O O . ILE A 1 102 ? -0.914 -9.551 31.311 1.00 65.56 102 ILE A O 1
ATOM 745 N N . LYS A 1 103 ? -1.579 -7.469 30.831 1.00 66.75 103 LYS A N 1
ATOM 746 C CA . LYS A 1 103 ? -2.969 -7.879 30.564 1.00 66.75 103 LYS A CA 1
ATOM 747 C C . LYS A 1 103 ? -3.090 -8.287 29.103 1.00 66.75 103 LYS A C 1
ATOM 749 O O . LYS A 1 103 ? -2.800 -7.480 28.224 1.00 66.75 103 LYS A O 1
ATOM 754 N N . THR A 1 104 ? -3.535 -9.518 28.864 1.00 69.50 104 THR A N 1
ATOM 755 C CA . THR A 1 104 ? -3.901 -9.980 27.521 1.00 69.50 104 THR A CA 1
ATOM 756 C C . THR A 1 104 ? -5.313 -9.506 27.214 1.00 69.50 104 THR A C 1
ATOM 758 O O . THR A 1 104 ? -6.252 -9.868 27.921 1.00 69.50 104 THR A O 1
ATOM 761 N N . ILE A 1 105 ? -5.467 -8.689 26.178 1.00 71.94 105 ILE A N 1
ATOM 762 C CA . ILE A 1 105 ? -6.778 -8.249 25.703 1.00 71.94 105 ILE A CA 1
ATOM 763 C C . ILE A 1 105 ? -7.277 -9.304 24.716 1.00 71.94 105 ILE A C 1
ATOM 765 O O . ILE A 1 105 ? -6.729 -9.439 23.622 1.00 71.94 105 ILE A O 1
ATOM 769 N N . GLN A 1 106 ? -8.295 -10.067 25.115 1.00 71.44 106 GLN A N 1
ATOM 770 C CA . GLN A 1 106 ? -8.970 -11.008 24.224 1.00 71.44 106 GLN A CA 1
ATOM 771 C C . GLN A 1 106 ? -9.859 -10.244 23.243 1.00 71.44 106 GLN A C 1
ATOM 773 O O . GLN A 1 106 ? -10.546 -9.292 23.616 1.00 71.44 106 GLN A O 1
ATOM 778 N N . PHE A 1 107 ? -9.840 -10.645 21.973 1.00 71.81 107 PHE A N 1
AT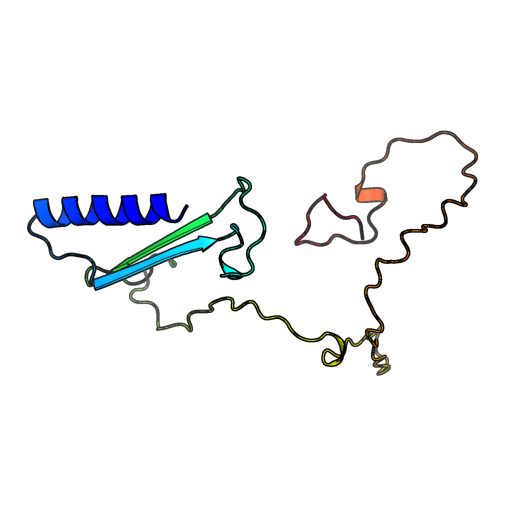OM 779 C CA . PHE A 1 107 ? -10.735 -10.071 20.977 1.00 71.81 107 PHE A CA 1
ATOM 780 C C . PHE A 1 107 ? -12.016 -10.896 20.881 1.00 71.81 107 PHE A C 1
ATOM 782 O O . PHE A 1 107 ? -12.059 -11.908 20.188 1.00 71.81 107 PHE A O 1
ATOM 789 N N . GLU A 1 108 ? -13.061 -10.436 21.561 1.00 72.31 108 GLU A N 1
ATOM 790 C CA . GLU A 1 108 ? -14.363 -11.116 21.598 1.00 72.31 108 GLU A CA 1
ATOM 791 C C . GLU A 1 108 ? -15.263 -10.764 20.400 1.00 72.31 108 GLU A C 1
ATOM 793 O O . GLU A 1 108 ? -16.245 -11.446 20.123 1.00 72.31 108 GLU A O 1
ATOM 798 N N . GLY A 1 109 ? -14.914 -9.723 19.640 1.00 70.56 109 GLY A N 1
ATOM 799 C CA . GLY A 1 109 ? -15.664 -9.284 18.469 1.00 70.56 109 GLY A CA 1
ATOM 800 C C . GLY A 1 109 ? -15.382 -7.824 18.113 1.00 70.56 109 GLY A C 1
ATOM 801 O O . GLY A 1 109 ? -14.594 -7.158 18.789 1.00 70.56 109 GLY A O 1
ATOM 802 N N . PRO A 1 110 ? -15.989 -7.297 17.036 1.00 65.69 110 PRO A N 1
ATOM 803 C CA . PRO A 1 110 ? -15.852 -5.895 16.661 1.00 65.69 110 PRO A CA 1
ATOM 804 C C . PRO A 1 110 ? -16.254 -4.987 17.831 1.00 65.69 110 PRO A C 1
ATOM 806 O O . PRO A 1 110 ? -17.421 -4.912 18.200 1.00 65.69 110 PRO A O 1
ATOM 809 N N . THR A 1 111 ? -15.296 -4.244 18.384 1.00 60.38 111 THR A N 1
ATOM 810 C CA . THR A 1 111 ? -15.515 -3.314 19.510 1.00 60.38 111 THR A CA 1
ATOM 811 C C . THR A 1 111 ? -16.330 -2.076 19.123 1.00 60.38 111 THR A C 1
ATOM 813 O O . THR A 1 111 ? -16.544 -1.201 19.948 1.00 60.38 111 THR A O 1
ATOM 816 N N . ASN A 1 112 ? -16.754 -1.974 17.861 1.00 56.53 112 ASN A N 1
ATOM 817 C CA . ASN A 1 112 ? -17.447 -0.816 17.297 1.00 56.53 112 ASN A CA 1
ATOM 818 C C . ASN A 1 112 ? -18.960 -1.051 17.116 1.00 56.53 112 ASN A C 1
ATOM 820 O O . ASN A 1 112 ? -19.612 -0.309 16.382 1.00 56.53 112 ASN A O 1
ATOM 824 N N . ASN A 1 113 ? -19.507 -2.115 17.715 1.00 55.09 113 ASN A N 1
ATOM 825 C CA . ASN A 1 113 ? -20.946 -2.386 17.669 1.00 55.09 113 ASN A CA 1
ATOM 826 C C . ASN A 1 113 ? -21.740 -1.485 18.624 1.00 55.09 113 ASN A C 1
ATOM 828 O O . ASN A 1 113 ? -22.900 -1.195 18.341 1.00 55.09 113 ASN A O 1
ATOM 832 N N . ASP A 1 114 ? -21.112 -0.978 19.686 1.00 55.78 114 ASP A N 1
ATOM 833 C CA . ASP A 1 114 ? -21.700 0.035 20.559 1.00 55.78 114 ASP A CA 1
ATOM 834 C C . ASP A 1 114 ? -21.251 1.429 20.106 1.00 55.78 114 ASP A C 1
ATOM 836 O O . ASP A 1 114 ? -20.219 1.953 20.517 1.00 55.78 114 ASP A O 1
ATOM 840 N N . LYS A 1 115 ? -22.036 2.045 19.215 1.00 56.78 115 LYS A N 1
ATOM 841 C CA . LYS A 1 115 ? -21.928 3.487 18.914 1.00 56.78 115 LYS A CA 1
ATOM 842 C C . LYS A 1 115 ? -22.671 4.348 19.941 1.00 56.78 115 LYS A C 1
ATOM 844 O O . LYS A 1 115 ? -22.866 5.543 19.716 1.00 56.78 115 LYS A O 1
ATOM 849 N N . ASN A 1 116 ? -23.128 3.745 21.035 1.00 57.09 116 ASN A N 1
ATOM 850 C CA . ASN A 1 116 ? -23.800 4.440 22.117 1.00 57.09 116 ASN A CA 1
ATOM 851 C C . ASN A 1 116 ? -22.754 5.155 22.967 1.00 57.09 116 ASN A C 1
ATOM 853 O O . ASN A 1 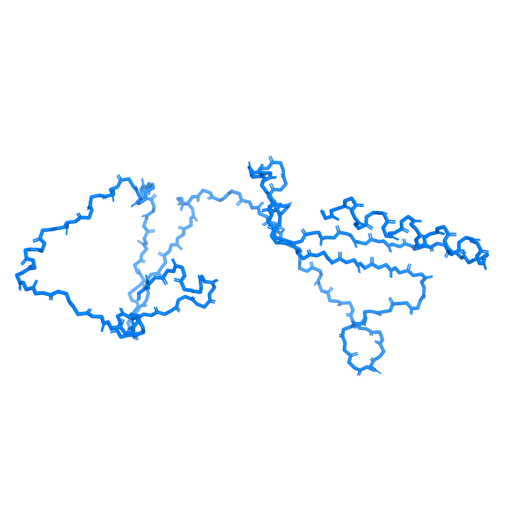116 ? -22.272 4.645 23.972 1.00 57.09 116 ASN A O 1
ATOM 857 N N . PHE A 1 117 ? -22.384 6.352 22.534 1.00 61.03 117 PHE A N 1
ATOM 858 C CA . PHE A 1 117 ? -21.683 7.283 23.400 1.00 61.03 117 PHE A CA 1
ATOM 859 C C . PHE A 1 117 ? -22.701 7.831 24.402 1.00 61.03 117 PHE A C 1
ATOM 861 O O . PHE A 1 117 ? -23.744 8.351 23.995 1.00 61.03 117 PHE A O 1
ATOM 868 N N . GLU A 1 118 ? -22.419 7.718 25.701 1.00 58.91 118 GLU A N 1
ATOM 869 C CA . GLU A 1 118 ? -23.197 8.410 26.726 1.00 58.91 118 GLU A CA 1
ATOM 870 C C . GLU A 1 118 ? -23.059 9.925 26.519 1.00 58.91 118 GLU A C 1
ATOM 872 O O . GLU A 1 118 ? -22.167 10.576 27.054 1.00 58.91 118 GLU A O 1
ATOM 877 N N . ASN A 1 119 ? -23.969 10.517 25.748 1.00 58.28 119 ASN A N 1
ATOM 878 C CA . ASN A 1 119 ? -24.096 11.970 25.603 1.00 58.28 119 ASN A CA 1
ATOM 879 C C . ASN A 1 119 ? -24.838 12.599 26.796 1.00 58.28 119 ASN A C 1
ATOM 881 O O . ASN A 1 119 ? -25.433 13.666 26.674 1.00 58.28 119 ASN A O 1
ATOM 885 N N . ASN A 1 120 ? -24.818 11.956 27.965 1.00 56.50 120 ASN A N 1
ATOM 886 C CA . ASN A 1 120 ? -25.586 12.377 29.138 1.00 56.50 120 ASN A CA 1
ATOM 887 C C . ASN A 1 120 ? -24.890 13.480 29.947 1.00 56.50 120 ASN A C 1
ATOM 889 O O . ASN A 1 120 ? -25.109 13.611 31.151 1.00 56.50 120 ASN A O 1
ATOM 893 N N . VAL A 1 121 ? -24.060 14.304 29.305 1.00 64.62 121 VAL A N 1
ATOM 894 C CA . VAL A 1 121 ? -23.553 15.515 29.945 1.00 64.62 121 VAL A CA 1
ATOM 895 C C . VAL A 1 121 ? -24.546 16.632 29.654 1.00 64.62 121 VAL A C 1
ATOM 897 O O . VAL A 1 121 ? -24.547 17.218 28.573 1.00 64.62 121 VAL A O 1
ATOM 900 N N . ASN A 1 122 ? -25.395 16.945 30.634 1.00 65.62 122 ASN A N 1
ATOM 901 C CA . ASN A 1 122 ? -26.139 18.202 30.648 1.00 65.62 122 ASN A CA 1
ATOM 902 C C . ASN A 1 122 ? -25.135 19.349 30.815 1.00 65.62 122 ASN A C 1
ATOM 904 O O . ASN A 1 122 ? -24.837 19.783 31.927 1.00 65.62 122 ASN A O 1
ATOM 908 N N . VAL A 1 123 ? -24.564 19.811 29.704 1.00 68.38 123 VAL A N 1
ATOM 909 C CA . VAL A 1 123 ? -23.671 20.966 29.701 1.00 68.38 123 VAL A CA 1
ATOM 910 C C . VAL A 1 123 ? -24.532 22.220 29.831 1.00 68.38 123 VAL A C 1
ATOM 912 O O . VAL A 1 123 ? -25.117 22.696 28.862 1.00 68.38 123 VAL A O 1
ATOM 915 N N . SER A 1 124 ? -24.636 22.761 31.042 1.00 73.56 124 SER A N 1
ATOM 916 C CA . SER A 1 124 ? -25.241 24.072 31.274 1.00 73.56 124 SER A CA 1
ATOM 917 C C . SER A 1 124 ? -24.200 25.169 31.027 1.00 73.56 124 SER A C 1
ATOM 919 O O . SER A 1 124 ? -23.247 25.295 31.796 1.00 73.56 124 SER A O 1
ATOM 921 N N . GLY A 1 125 ? -24.367 25.964 29.968 1.00 77.12 125 GLY A N 1
ATOM 922 C CA . GLY A 1 125 ? -23.491 27.101 29.663 1.00 77.12 125 GLY A CA 1
ATOM 923 C C . GLY A 1 125 ? -23.392 27.420 28.170 1.00 77.12 125 GLY A C 1
ATOM 924 O O . GLY A 1 125 ? -23.869 26.669 27.325 1.00 77.12 125 GLY A O 1
ATOM 925 N N . GLY A 1 126 ? -22.776 28.557 27.837 1.00 80.69 126 GLY A N 1
ATOM 926 C CA . GLY A 1 126 ? -22.455 28.921 26.454 1.00 80.69 126 GLY A CA 1
ATOM 927 C C . GLY A 1 126 ? -21.185 28.226 25.952 1.00 80.69 126 GLY A C 1
ATOM 928 O O . GLY A 1 126 ? -20.293 27.893 26.729 1.00 80.69 126 GLY A O 1
ATOM 929 N N . THR A 1 127 ? -21.070 28.031 24.639 1.00 84.81 127 THR A N 1
ATOM 930 C CA . THR A 1 127 ? -19.854 27.489 24.014 1.00 84.81 127 THR A CA 1
ATOM 931 C C . THR A 1 127 ? -18.789 28.571 23.844 1.00 84.81 127 THR A C 1
ATOM 933 O O . THR A 1 127 ? -19.105 29.681 23.414 1.00 84.81 127 THR A O 1
ATOM 936 N N . ILE A 1 128 ? -17.518 28.235 24.075 1.00 87.12 128 ILE A N 1
ATOM 937 C CA . ILE A 1 128 ? -16.375 29.103 23.755 1.00 87.12 128 ILE A CA 1
ATOM 938 C C . ILE A 1 128 ? -15.552 28.513 22.603 1.00 87.12 128 ILE A C 1
ATOM 940 O O . ILE A 1 128 ? -15.389 27.298 22.503 1.00 87.12 128 ILE A O 1
ATOM 944 N N . LYS A 1 129 ? -15.008 29.366 21.727 1.00 89.31 129 LYS A N 1
ATOM 945 C CA . LYS A 1 129 ? -14.047 28.937 20.699 1.00 89.31 129 LYS A CA 1
ATOM 946 C C . LYS A 1 129 ? -12.662 28.812 21.320 1.00 89.31 129 LYS A C 1
ATOM 948 O O . LYS A 1 129 ? -12.138 29.786 21.856 1.00 89.31 129 LYS A O 1
ATOM 953 N N . ILE A 1 130 ? -12.052 27.640 21.195 1.00 86.44 130 ILE A N 1
ATOM 954 C CA . ILE A 1 130 ? -10.674 27.397 21.624 1.00 86.44 130 ILE A CA 1
ATOM 955 C C . ILE A 1 130 ? -9.868 26.735 20.501 1.00 86.44 130 ILE A C 1
ATOM 957 O O . ILE A 1 130 ? -10.438 25.984 19.708 1.00 86.44 130 ILE A O 1
ATOM 961 N N . PRO A 1 131 ? -8.548 26.990 20.415 1.00 80.69 131 PRO A N 1
ATOM 962 C CA . PRO A 1 131 ? -7.671 26.219 19.542 1.00 80.69 131 PRO A CA 1
ATOM 963 C C . PRO A 1 131 ? -7.749 24.728 19.888 1.00 80.69 131 PRO A C 1
ATOM 965 O O . PRO A 1 131 ? -7.642 24.373 21.062 1.00 80.69 131 PRO A O 1
ATOM 968 N N . ILE A 1 132 ? -7.879 23.863 18.876 1.00 68.25 132 ILE A N 1
ATOM 969 C CA . ILE A 1 132 ? -8.047 22.403 19.039 1.00 68.25 132 ILE A CA 1
ATOM 970 C C . ILE A 1 132 ? -6.939 21.786 19.905 1.00 68.25 132 ILE A C 1
ATOM 972 O O . ILE A 1 132 ? -7.204 20.893 20.701 1.00 68.25 132 ILE A O 1
ATOM 976 N N . ILE A 1 133 ? -5.714 22.321 19.835 1.00 73.00 133 ILE A N 1
ATOM 977 C CA . ILE A 1 133 ? -4.574 21.854 20.638 1.00 73.00 133 ILE A CA 1
ATOM 978 C C . ILE A 1 133 ? -4.799 21.935 22.155 1.00 73.00 133 ILE A C 1
ATOM 980 O O . ILE A 1 133 ? -4.141 21.226 22.905 1.00 73.00 133 ILE A O 1
ATOM 984 N N . ARG A 1 134 ? -5.742 22.760 22.625 1.00 80.75 134 ARG A N 1
ATOM 985 C CA . ARG A 1 134 ? -6.109 22.823 24.048 1.00 80.75 134 ARG A CA 1
ATOM 986 C C . ARG A 1 134 ? -6.997 21.663 24.509 1.00 80.75 134 ARG A C 1
ATOM 988 O O . ARG A 1 134 ? -7.202 21.528 25.708 1.00 80.75 134 ARG A O 1
ATOM 995 N N . LEU A 1 135 ? -7.529 20.868 23.581 1.00 74.38 135 LEU A N 1
ATOM 996 C CA . LEU A 1 135 ? -8.376 19.700 23.848 1.00 74.38 135 LEU A CA 1
ATOM 997 C C . LEU A 1 135 ? -7.678 18.365 23.552 1.00 74.38 135 LEU A C 1
ATOM 999 O O . LEU A 1 135 ? -8.243 17.320 23.856 1.00 74.38 135 LEU A O 1
ATOM 1003 N N . ALA A 1 136 ? -6.502 18.378 22.924 1.00 68.94 136 ALA A N 1
ATOM 1004 C CA . ALA A 1 136 ? -5.808 17.157 22.530 1.00 68.94 136 ALA A CA 1
ATOM 1005 C C . ALA A 1 136 ? -5.068 16.552 23.733 1.00 68.94 136 ALA A C 1
ATOM 1007 O O . ALA A 1 136 ? -4.180 17.198 24.294 1.00 68.94 136 ALA A O 1
ATOM 1008 N N . TRP A 1 137 ? -5.406 15.318 24.114 1.00 62.31 137 TRP A N 1
ATOM 1009 C CA . TRP A 1 137 ? -4.686 14.570 25.152 1.00 62.31 137 TRP A CA 1
ATOM 1010 C C . TRP A 1 137 ? -3.454 13.870 24.550 1.00 62.31 137 TRP A C 1
ATOM 1012 O O . TRP A 1 137 ? -2.423 13.717 25.205 1.00 62.31 137 TRP A O 1
ATOM 1022 N N . GLY A 1 138 ? -3.518 13.542 23.259 1.00 57.34 138 GLY A N 1
ATOM 1023 C CA . GLY A 1 138 ? -2.409 13.095 22.430 1.00 57.34 138 GLY A CA 1
ATOM 1024 C C . GLY A 1 138 ? -2.652 13.359 20.942 1.00 57.34 138 GLY A C 1
ATOM 1025 O O . GLY A 1 138 ? -3.762 13.643 20.498 1.00 57.34 138 GLY A O 1
ATOM 1026 N N . ARG A 1 139 ? -1.589 13.263 20.134 1.00 59.94 139 ARG A N 1
ATOM 1027 C CA . ARG A 1 139 ? -1.683 13.309 18.667 1.00 59.94 139 ARG A CA 1
ATOM 1028 C C . ARG A 1 139 ? -1.189 11.995 18.084 1.00 59.94 139 ARG A C 1
ATOM 1030 O O . ARG A 1 139 ? -0.063 11.583 18.351 1.00 59.94 139 ARG A O 1
ATOM 1037 N N . SER A 1 140 ? -2.000 11.364 17.241 1.00 60.16 140 SER A N 1
ATOM 1038 C CA . SER A 1 140 ? -1.496 10.317 16.353 1.00 60.16 140 SER A CA 1
ATOM 1039 C C . SER A 1 140 ? -0.733 10.986 15.214 1.00 60.16 140 SER A C 1
ATOM 1041 O O . SER A 1 140 ? -1.334 11.687 14.403 1.00 60.16 140 SER A O 1
ATOM 1043 N N . GLY A 1 141 ? 0.586 10.792 15.154 1.00 56.12 141 GLY A N 1
ATOM 1044 C CA . GLY A 1 141 ? 1.420 11.359 14.086 1.00 56.12 141 GLY A CA 1
ATOM 1045 C C . GLY A 1 141 ? 1.023 10.895 12.678 1.00 56.12 141 GLY A C 1
ATOM 1046 O O . GLY A 1 141 ? 1.253 11.618 11.719 1.00 56.12 141 GLY A O 1
ATOM 1047 N N . ASP A 1 142 ? 0.382 9.730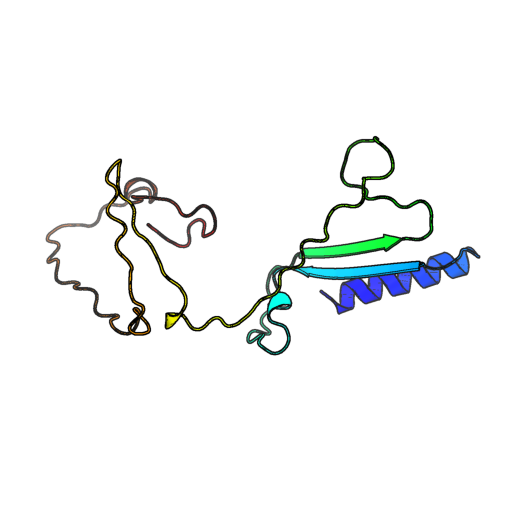 12.569 1.00 57.88 142 ASP A N 1
ATOM 1048 C CA . ASP A 1 142 ? -0.047 9.123 11.303 1.00 57.88 142 ASP A CA 1
ATOM 1049 C C . ASP A 1 142 ? -1.378 9.698 10.782 1.00 57.88 142 ASP A C 1
ATOM 1051 O O . ASP A 1 142 ? -1.548 9.924 9.589 1.00 57.88 142 ASP A O 1
ATOM 1055 N N . LYS A 1 143 ? -2.327 9.998 11.680 1.00 57.28 143 LYS A N 1
ATOM 1056 C CA . LYS A 1 143 ? -3.690 10.422 11.298 1.00 57.28 143 LYS A CA 1
ATOM 1057 C C . LYS A 1 143 ? -3.880 11.937 11.186 1.00 57.28 143 LYS A C 1
ATOM 1059 O O . LYS A 1 143 ? -4.946 12.394 10.768 1.00 57.28 143 LYS A O 1
ATOM 1064 N N . GLY A 1 144 ? -2.873 12.730 11.547 1.00 59.53 144 GLY A N 1
ATOM 1065 C CA . GLY A 1 144 ? -2.932 14.189 11.443 1.00 59.53 144 GLY A CA 1
ATOM 1066 C C . GLY A 1 144 ? -4.115 14.793 12.212 1.00 59.53 144 GLY A C 1
ATOM 1067 O O . GLY A 1 144 ? -4.457 14.334 13.299 1.00 59.53 144 GLY A O 1
ATOM 1068 N N . ASP A 1 145 ? -4.748 15.824 11.652 1.00 55.38 145 ASP A N 1
ATOM 1069 C CA . ASP A 1 145 ? -5.868 16.543 12.289 1.00 55.38 145 ASP A CA 1
ATOM 1070 C C . ASP A 1 145 ? -7.202 15.771 12.265 1.00 55.38 145 ASP A C 1
ATOM 1072 O O . ASP A 1 145 ? -8.215 16.258 12.761 1.00 55.38 145 ASP A O 1
ATOM 1076 N N . THR A 1 146 ? -7.233 14.564 11.689 1.00 47.56 146 THR A N 1
ATOM 1077 C CA . THR A 1 146 ? -8.483 13.807 11.500 1.00 47.56 146 THR A CA 1
ATOM 1078 C C . THR A 1 146 ? -8.908 12.988 12.719 1.00 47.56 146 THR A C 1
ATOM 1080 O O . THR A 1 146 ? -10.007 12.435 12.728 1.00 47.56 146 THR A O 1
ATOM 1083 N N . CYS A 1 147 ? -8.067 12.885 13.753 1.00 50.25 147 CYS A N 1
ATOM 1084 C CA . CYS A 1 147 ? -8.360 12.124 14.969 1.00 50.25 147 CYS A CA 1
ATOM 1085 C C . CYS A 1 147 ? -7.808 12.832 16.214 1.00 50.25 147 CYS A C 1
ATOM 1087 O O . CYS A 1 147 ? -6.609 13.095 16.293 1.00 50.25 147 CYS A O 1
ATOM 1089 N N . ASN A 1 148 ? -8.675 13.064 17.204 1.00 54.00 148 ASN A N 1
ATOM 1090 C CA . ASN A 1 148 ? -8.280 13.452 18.560 1.00 54.00 148 ASN A CA 1
ATOM 1091 C C . ASN A 1 148 ? -8.069 12.175 19.389 1.00 54.00 148 ASN A C 1
ATOM 1093 O O . ASN A 1 148 ? -8.927 11.290 19.356 1.00 54.00 148 ASN A O 1
ATOM 1097 N N . ILE A 1 149 ? -6.934 12.073 20.088 1.00 56.06 149 ILE A N 1
ATOM 1098 C CA . ILE A 1 149 ? -6.661 11.029 21.092 1.00 56.06 149 ILE A CA 1
ATOM 1099 C C . ILE A 1 149 ? -6.653 11.686 22.467 1.00 56.06 149 ILE A C 1
ATOM 1101 O O . ILE A 1 149 ? -6.107 12.811 22.572 1.00 56.06 149 ILE A O 1
#

Secondary structure (DSSP, 8-state):
-HHHHHHHHHHHHHHHHHTT----SEEEEEEESSSGGGGGG----S----EEEEEEESSS---S-SSS--SPPPPP----------GGG--EEE--TT----EEE---S-TTS-----------S------GGGT-S---TTTGGG---